Protein AF-A0A957KM80-F1 (afdb_monomer_lite)

Secondary structure (DSSP, 8-state):
-HHHHHHHHHHTTT--GGGGGGGHHHHHHHHIIIIISSHHHHHHHHHHHHTT-HHHHHHHHHS-SSSPPPP-

Sequence (72 aa):
IVLWVGIALIALPVLRGWQYVTLISPLFVIFLLTRVSGIPILEARADEKWGDRPDYQQYKATTPVLIPKPPR

Radius of gyration: 17.31 Å; chains: 1; bounding box: 34×30×47 Å

pLDDT: mean 90.53, std 4.6, range [63.5, 96.38]

Foldseek 3Di:
DVVLVVVCVVCVVVDDDPSVVVNVVSVVVVCCCPPNPNQVVVVVVCCVVCVVPPVSVVCVVPADRPDHDPDD

Structure (mmCIF, N/CA/C/O backbone):
data_AF-A0A957KM80-F1
#
_entry.id   AF-A0A957KM80-F1
#
loop_
_atom_site.group_PDB
_atom_site.id
_atom_site.type_symbol
_atom_site.label_atom_id
_atom_site.label_alt_id
_atom_site.label_comp_id
_atom_site.label_asym_id
_atom_site.label_entity_id
_atom_site.label_seq_id
_atom_site.pdbx_PDB_ins_code
_atom_site.Cartn_x
_atom_site.Cartn_y
_atom_site.Cartn_z
_atom_site.occupancy
_atom_site.B_iso_or_equiv
_atom_site.auth_seq_id
_atom_site.auth_comp_id
_atom_site.auth_asym_id
_atom_site.auth_atom_id
_atom_site.pdbx_PDB_model_num
ATOM 1 N N . ILE A 1 1 ? 3.864 -0.454 -0.902 1.00 88.19 1 ILE A N 1
ATOM 2 C CA . ILE A 1 1 ? 3.277 0.224 -2.088 1.00 88.19 1 ILE A CA 1
ATOM 3 C C . ILE A 1 1 ? 4.234 1.285 -2.624 1.00 88.19 1 ILE A C 1
ATOM 5 O O . ILE A 1 1 ? 4.737 1.080 -3.716 1.00 88.19 1 ILE A O 1
ATOM 9 N N . VAL A 1 2 ? 4.580 2.324 -1.849 1.00 91.94 2 VAL A N 1
ATOM 10 C CA . VAL A 1 2 ? 5.530 3.386 -2.266 1.00 91.94 2 VAL A CA 1
ATOM 11 C C . VAL A 1 2 ? 6.855 2.830 -2.801 1.00 91.94 2 VAL A C 1
ATOM 13 O O . VAL A 1 2 ? 7.277 3.210 -3.885 1.00 91.94 2 VAL A O 1
ATOM 16 N N . LEU A 1 3 ? 7.461 1.867 -2.098 1.00 92.44 3 LEU A N 1
ATOM 17 C CA . LEU A 1 3 ? 8.694 1.206 -2.544 1.00 92.44 3 LEU A CA 1
ATOM 18 C C . LEU A 1 3 ? 8.565 0.590 -3.949 1.00 92.44 3 LEU A C 1
ATOM 20 O O . LEU A 1 3 ? 9.398 0.839 -4.811 1.00 92.44 3 LEU A O 1
ATOM 24 N N . TRP A 1 4 ? 7.505 -0.185 -4.193 1.00 90.88 4 TRP A N 1
ATOM 25 C CA . TRP A 1 4 ? 7.271 -0.854 -5.478 1.00 90.88 4 TRP A CA 1
ATOM 26 C C . TRP A 1 4 ? 6.967 0.129 -6.608 1.00 90.88 4 TRP A C 1
ATOM 28 O O . TRP A 1 4 ? 7.395 -0.097 -7.736 1.00 90.88 4 TRP A O 1
ATOM 38 N N . VAL A 1 5 ? 6.292 1.239 -6.299 1.00 91.69 5 VAL A N 1
ATOM 39 C CA . VAL A 1 5 ? 6.119 2.353 -7.241 1.00 91.69 5 VAL A CA 1
ATOM 40 C C . VAL A 1 5 ? 7.474 2.980 -7.578 1.00 91.69 5 VAL A C 1
ATOM 42 O O . VAL A 1 5 ? 7.767 3.182 -8.750 1.00 91.69 5 VAL A O 1
ATOM 45 N N . GLY A 1 6 ? 8.334 3.218 -6.584 1.00 92.19 6 GLY A N 1
ATOM 46 C CA . GLY A 1 6 ? 9.688 3.733 -6.803 1.00 92.19 6 GLY A CA 1
ATOM 47 C C . GLY A 1 6 ? 10.541 2.814 -7.683 1.00 92.19 6 GLY A C 1
ATOM 48 O O . GLY A 1 6 ? 11.160 3.279 -8.635 1.00 92.19 6 GLY A O 1
ATOM 49 N N . ILE A 1 7 ? 10.511 1.503 -7.426 1.00 92.00 7 ILE A N 1
ATOM 50 C CA . ILE A 1 7 ? 11.207 0.503 -8.253 1.00 92.00 7 ILE A CA 1
ATOM 51 C C . ILE A 1 7 ? 10.679 0.529 -9.693 1.00 92.00 7 ILE A C 1
ATOM 53 O O . ILE A 1 7 ? 11.472 0.552 -10.633 1.00 92.00 7 ILE A O 1
ATOM 57 N N . ALA A 1 8 ? 9.355 0.571 -9.877 1.00 91.69 8 ALA A N 1
ATOM 58 C CA . ALA A 1 8 ? 8.747 0.651 -11.202 1.00 91.69 8 ALA A CA 1
ATOM 59 C C . ALA A 1 8 ? 9.177 1.921 -11.953 1.00 91.69 8 ALA A C 1
ATOM 61 O O . ALA A 1 8 ? 9.516 1.837 -13.129 1.00 91.69 8 ALA A O 1
ATOM 62 N N . LEU A 1 9 ? 9.222 3.073 -11.272 1.00 93.19 9 LEU A N 1
ATOM 63 C CA . LEU A 1 9 ? 9.654 4.349 -11.849 1.00 93.19 9 LEU A CA 1
ATOM 64 C C . LEU A 1 9 ? 11.130 4.340 -12.269 1.00 93.19 9 LEU A C 1
ATOM 66 O O . LEU A 1 9 ? 11.446 4.816 -13.356 1.00 93.19 9 LEU A O 1
ATOM 70 N N . ILE A 1 10 ? 12.022 3.778 -11.447 1.00 93.19 10 ILE A N 1
ATOM 71 C CA . ILE A 1 10 ? 13.458 3.670 -11.766 1.00 93.19 10 ILE A CA 1
ATOM 72 C C . ILE A 1 10 ? 13.688 2.709 -12.939 1.00 93.19 10 ILE A C 1
ATOM 74 O O . ILE A 1 10 ? 14.544 2.958 -13.785 1.00 93.19 10 ILE A O 1
ATOM 78 N N . ALA A 1 11 ? 12.922 1.617 -13.007 1.00 89.56 11 ALA A N 1
ATOM 79 C CA . ALA A 1 11 ? 13.035 0.639 -14.083 1.00 89.56 11 ALA A CA 1
ATOM 80 C C . ALA A 1 11 ? 12.475 1.163 -15.417 1.00 89.56 11 ALA A C 1
ATOM 82 O O . ALA A 1 11 ? 13.017 0.838 -16.471 1.00 89.56 11 ALA A O 1
ATOM 83 N N . LEU A 1 12 ? 11.428 1.994 -15.385 1.00 89.19 12 LEU A N 1
ATOM 84 C CA . LEU A 1 12 ? 10.681 2.473 -16.554 1.00 89.19 12 LEU A CA 1
ATOM 85 C C . LEU A 1 12 ? 11.541 2.959 -17.743 1.00 89.19 12 LEU A C 1
ATOM 87 O O . LEU A 1 12 ? 11.283 2.493 -18.852 1.00 89.19 12 LEU A O 1
ATOM 91 N N . PRO A 1 13 ? 12.564 3.825 -17.571 1.00 90.31 13 PRO A N 1
ATOM 92 C CA . PRO A 1 13 ? 13.397 4.293 -18.686 1.00 90.31 13 PRO A CA 1
ATOM 93 C C . PRO A 1 13 ? 14.333 3.220 -19.271 1.00 90.31 13 PRO A C 1
ATOM 95 O O . PRO A 1 13 ? 14.842 3.390 -20.379 1.00 90.31 13 PRO A O 1
ATOM 98 N N . VAL A 1 14 ? 14.582 2.129 -18.542 1.00 90.75 14 VAL A N 1
ATOM 99 C CA . VAL A 1 14 ? 15.465 1.027 -18.964 1.00 90.75 14 VAL A CA 1
ATOM 100 C C . VAL A 1 14 ? 14.692 -0.050 -19.734 1.00 90.75 14 VAL A C 1
ATOM 102 O O . VAL A 1 14 ? 15.279 -0.761 -20.550 1.00 90.75 14 VAL A O 1
ATOM 105 N N . LEU A 1 15 ? 13.377 -0.156 -19.519 1.00 89.00 15 LEU A N 1
ATOM 106 C CA . LEU A 1 15 ? 12.529 -1.162 -20.160 1.00 89.00 15 LEU A CA 1
ATOM 107 C C . LEU A 1 15 ? 12.347 -0.868 -21.656 1.00 89.00 15 LEU A C 1
ATOM 109 O O . LEU A 1 15 ? 11.977 0.238 -22.049 1.00 89.00 15 LEU A O 1
ATOM 113 N N . ARG A 1 16 ? 12.555 -1.885 -22.499 1.00 90.50 16 ARG A N 1
ATOM 114 C CA . ARG A 1 16 ? 12.295 -1.833 -23.946 1.00 90.50 16 ARG A CA 1
ATOM 115 C C . ARG A 1 16 ? 11.498 -3.047 -24.421 1.00 90.50 16 ARG A C 1
ATOM 117 O O . ARG A 1 16 ? 11.725 -4.174 -23.980 1.00 90.50 16 ARG A O 1
ATOM 124 N N . GLY A 1 17 ? 10.585 -2.822 -25.368 1.00 90.56 17 GLY A N 1
ATOM 125 C CA . GLY A 1 17 ? 9.800 -3.883 -26.008 1.00 90.56 17 GLY A CA 1
ATOM 126 C C . GLY A 1 17 ? 9.030 -4.740 -24.998 1.00 90.56 17 GLY A C 1
ATOM 127 O O . GLY A 1 17 ? 8.264 -4.231 -24.190 1.00 90.56 17 GLY A O 1
ATOM 128 N N . TRP A 1 18 ? 9.258 -6.052 -25.005 1.00 90.81 18 TRP A N 1
ATOM 129 C CA . TRP A 1 18 ? 8.561 -7.005 -24.128 1.00 90.81 18 TRP A CA 1
ATOM 130 C C . TRP A 1 18 ? 8.874 -6.861 -22.635 1.00 90.81 18 TRP A C 1
ATOM 132 O O . TRP A 1 18 ? 8.159 -7.410 -21.798 1.00 90.81 18 TRP A O 1
ATOM 142 N N . GLN A 1 19 ? 9.904 -6.100 -22.268 1.00 88.44 19 GLN A N 1
ATOM 143 C CA . GLN A 1 19 ? 10.269 -5.916 -20.86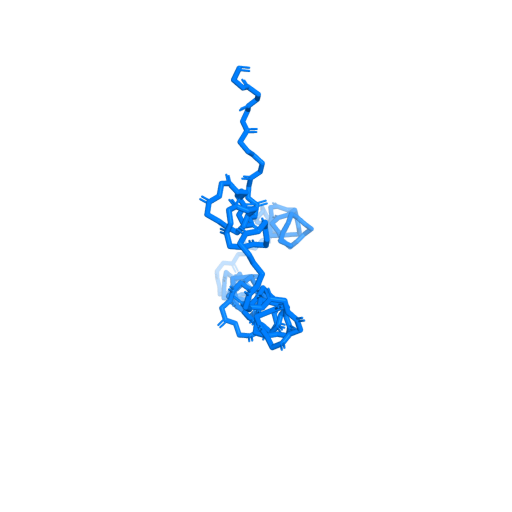6 1.00 88.44 19 GLN A CA 1
ATOM 144 C C . GLN A 1 19 ? 9.191 -5.167 -20.067 1.00 88.44 19 GLN A C 1
ATOM 146 O O . GLN A 1 19 ? 9.136 -5.328 -18.850 1.00 88.44 19 GLN A O 1
ATOM 151 N N . TYR A 1 20 ? 8.273 -4.434 -20.711 1.00 88.19 20 TYR A N 1
ATOM 152 C CA . TYR A 1 20 ? 7.138 -3.804 -20.022 1.00 88.19 20 TYR A CA 1
ATOM 153 C C . TYR A 1 20 ? 6.233 -4.801 -19.281 1.00 88.19 20 TYR A C 1
ATOM 155 O O . TYR A 1 20 ? 5.589 -4.419 -18.308 1.00 88.19 20 TYR A O 1
ATOM 163 N N . VAL A 1 21 ? 6.242 -6.087 -19.653 1.00 91.69 21 VAL A N 1
ATOM 164 C CA . VAL A 1 21 ? 5.532 -7.156 -18.923 1.00 91.69 21 VAL A CA 1
ATOM 165 C C . VAL A 1 21 ? 6.007 -7.263 -17.468 1.00 91.69 21 VAL A C 1
ATOM 167 O O . VAL A 1 21 ? 5.230 -7.612 -16.583 1.00 91.69 21 VAL A O 1
ATOM 170 N N . THR A 1 22 ? 7.253 -6.884 -17.171 1.00 88.56 22 THR A N 1
ATOM 171 C CA . THR A 1 22 ? 7.777 -6.878 -15.795 1.00 88.56 22 THR A CA 1
ATOM 172 C C . THR A 1 22 ? 7.037 -5.904 -14.872 1.00 88.56 22 THR A C 1
ATOM 174 O O . THR A 1 22 ? 6.984 -6.148 -13.667 1.00 88.56 22 THR A O 1
ATOM 177 N N . LEU A 1 23 ? 6.379 -4.866 -15.412 1.00 89.75 23 LEU A N 1
ATOM 178 C CA . LEU A 1 23 ? 5.542 -3.934 -14.643 1.00 89.75 23 LEU A CA 1
ATOM 179 C C . LEU A 1 23 ? 4.267 -4.590 -14.084 1.00 89.75 23 LEU A C 1
ATOM 181 O O . LEU A 1 23 ? 3.645 -4.039 -13.176 1.00 89.75 23 LEU A O 1
ATOM 185 N N . ILE A 1 24 ? 3.903 -5.789 -14.549 1.00 92.94 24 ILE A N 1
ATOM 186 C CA . ILE A 1 24 ? 2.820 -6.577 -13.946 1.00 92.94 24 ILE A CA 1
ATOM 187 C C . ILE A 1 24 ? 3.178 -6.967 -12.509 1.00 92.94 24 ILE A C 1
ATOM 189 O O . ILE A 1 24 ? 2.306 -6.975 -11.647 1.00 92.94 24 ILE A O 1
ATOM 193 N N . SER A 1 25 ? 4.456 -7.227 -12.222 1.00 91.12 25 SER A N 1
ATOM 194 C CA . SER A 1 25 ? 4.917 -7.615 -10.884 1.00 91.12 25 SER A CA 1
ATOM 195 C C . SER A 1 25 ? 4.589 -6.569 -9.803 1.00 91.12 25 SER A C 1
ATOM 197 O O . SER A 1 25 ? 3.869 -6.909 -8.860 1.00 91.12 25 SER A O 1
ATOM 199 N N . PRO A 1 26 ? 5.007 -5.289 -9.912 1.00 91.38 26 PRO A N 1
ATOM 200 C CA . PRO A 1 26 ? 4.659 -4.285 -8.909 1.00 91.38 26 PRO A CA 1
ATOM 201 C C . PRO A 1 26 ? 3.145 -4.066 -8.792 1.00 91.38 26 PRO A C 1
ATOM 203 O O . PRO A 1 26 ? 2.652 -3.900 -7.677 1.00 91.38 26 PRO A O 1
ATOM 206 N N . LEU A 1 27 ? 2.387 -4.126 -9.896 1.00 92.56 27 LEU A N 1
ATOM 207 C CA . LEU A 1 27 ? 0.921 -4.045 -9.853 1.00 92.56 27 LEU A CA 1
ATOM 208 C C . LEU A 1 27 ? 0.306 -5.216 -9.078 1.00 92.56 27 LEU A C 1
ATOM 210 O O . LEU A 1 27 ? -0.552 -5.012 -8.220 1.00 92.56 27 LEU A O 1
ATOM 214 N N . PHE A 1 28 ? 0.781 -6.432 -9.335 1.00 93.00 28 PHE A N 1
ATOM 215 C CA . PHE A 1 28 ? 0.328 -7.642 -8.664 1.00 93.00 28 PHE A CA 1
ATOM 216 C C . PHE A 1 28 ? 0.637 -7.612 -7.165 1.00 93.00 28 PHE A C 1
ATOM 218 O O . PHE A 1 28 ? -0.234 -7.904 -6.348 1.00 93.00 28 PHE A O 1
ATOM 225 N N . VAL A 1 29 ? 1.836 -7.174 -6.774 1.00 92.62 29 VAL A N 1
ATOM 226 C CA . VAL A 1 29 ? 2.192 -7.032 -5.355 1.00 92.62 29 VAL A CA 1
ATOM 227 C C . VAL A 1 29 ? 1.318 -5.981 -4.665 1.00 92.62 29 VAL A C 1
ATOM 229 O O . VAL A 1 29 ? 0.847 -6.210 -3.550 1.00 92.62 29 VAL A O 1
ATOM 232 N N . ILE A 1 30 ? 1.049 -4.841 -5.314 1.00 92.06 30 ILE A N 1
ATOM 233 C CA . ILE A 1 30 ? 0.133 -3.823 -4.776 1.00 92.06 30 ILE A CA 1
ATOM 234 C C . ILE A 1 30 ? -1.274 -4.406 -4.601 1.00 92.06 30 ILE A C 1
ATOM 236 O O . ILE A 1 30 ? -1.892 -4.196 -3.555 1.00 92.06 30 ILE A O 1
ATOM 240 N N . PHE A 1 31 ? -1.766 -5.171 -5.577 1.00 92.69 31 PHE A N 1
ATOM 241 C CA . PHE A 1 31 ? -3.061 -5.841 -5.489 1.00 92.69 31 PHE A CA 1
ATOM 242 C C . PHE A 1 31 ? -3.121 -6.824 -4.313 1.00 92.69 31 PHE A C 1
ATOM 244 O O . PHE A 1 31 ? -4.034 -6.738 -3.493 1.00 92.69 31 PHE A O 1
ATOM 251 N N . LEU A 1 32 ? -2.121 -7.698 -4.165 1.00 91.69 32 LEU A N 1
ATOM 252 C CA . LEU A 1 32 ? -2.062 -8.652 -3.057 1.00 91.69 32 LEU A CA 1
ATOM 253 C C . LEU A 1 32 ? -2.092 -7.947 -1.697 1.00 91.69 32 LEU A C 1
ATOM 255 O O . LEU A 1 32 ? -2.876 -8.316 -0.826 1.00 91.69 32 LEU A O 1
ATOM 259 N N . LEU A 1 33 ? -1.292 -6.893 -1.525 1.00 89.44 33 LEU A N 1
ATOM 260 C CA . LEU A 1 33 ? -1.222 -6.161 -0.259 1.00 89.44 33 LEU A CA 1
ATOM 261 C C . LEU A 1 33 ? -2.512 -5.394 0.056 1.00 89.44 33 LEU A C 1
ATOM 263 O O . LEU A 1 33 ? -2.890 -5.279 1.220 1.00 89.44 33 LEU A O 1
ATOM 267 N N . THR A 1 34 ? -3.193 -4.860 -0.958 1.00 90.19 34 THR A N 1
ATOM 268 C CA . THR A 1 34 ? -4.393 -4.036 -0.746 1.00 90.19 34 THR A CA 1
ATOM 269 C C . THR A 1 34 ? -5.679 -4.844 -0.651 1.00 90.19 34 THR A C 1
ATOM 271 O O . THR A 1 34 ? -6.601 -4.412 0.034 1.00 90.19 34 THR A O 1
ATOM 274 N N . ARG A 1 35 ? -5.764 -5.997 -1.323 1.00 86.19 35 ARG A N 1
ATOM 275 C CA . ARG A 1 35 ? -7.020 -6.747 -1.482 1.00 86.19 35 ARG A CA 1
ATOM 276 C C . ARG A 1 35 ? -6.985 -8.190 -0.995 1.00 86.19 35 ARG A C 1
ATOM 278 O O . ARG A 1 35 ? -8.055 -8.772 -0.880 1.00 86.19 35 ARG A O 1
ATOM 285 N N . VAL A 1 36 ? -5.813 -8.761 -0.707 1.00 88.75 36 VAL A N 1
ATOM 286 C CA . VAL A 1 36 ? -5.704 -10.177 -0.318 1.00 88.75 36 VAL A CA 1
ATOM 287 C C . VAL A 1 36 ? -5.094 -10.341 1.070 1.00 88.75 36 VAL A C 1
ATOM 289 O O . VAL A 1 36 ? -5.772 -10.814 1.972 1.00 88.75 36 VAL A O 1
ATOM 292 N N . SER A 1 37 ? -3.829 -9.961 1.264 1.00 84.06 37 SER A N 1
ATOM 293 C CA . SER A 1 37 ? -3.063 -10.349 2.455 1.00 84.06 37 SER A CA 1
ATOM 294 C C . SER A 1 37 ? -2.746 -9.224 3.435 1.00 84.06 37 SER A C 1
ATOM 296 O O . SER A 1 37 ? -2.553 -9.493 4.615 1.00 84.06 37 SER A O 1
ATOM 298 N N . GLY A 1 38 ? -2.654 -7.976 2.974 1.00 85.00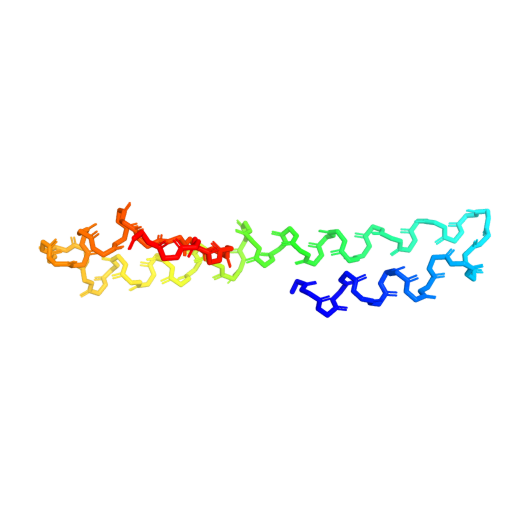 38 GLY A N 1
ATOM 299 C CA . GLY A 1 38 ? -2.269 -6.861 3.838 1.00 85.00 38 GLY A CA 1
ATOM 300 C C . GLY A 1 38 ? -3.455 -6.335 4.638 1.00 85.00 38 GLY A C 1
ATOM 301 O O . GLY A 1 38 ? -3.760 -6.821 5.724 1.00 85.00 38 GLY A O 1
ATOM 302 N N . ILE A 1 39 ? -4.126 -5.327 4.084 1.00 90.56 39 ILE A N 1
ATOM 303 C CA . ILE A 1 39 ? -5.203 -4.597 4.769 1.00 90.56 39 ILE A CA 1
ATOM 304 C C . ILE A 1 39 ? -6.365 -5.512 5.203 1.00 90.56 39 ILE A C 1
ATOM 306 O O . ILE A 1 39 ? -6.719 -5.463 6.380 1.00 90.56 39 ILE A O 1
ATOM 310 N N . PRO A 1 40 ? -6.935 -6.381 4.340 1.00 91.31 40 PRO A N 1
ATOM 311 C CA . PRO A 1 40 ? -8.145 -7.124 4.703 1.00 91.31 40 PRO A CA 1
ATOM 312 C C . PRO A 1 40 ? -7.933 -8.102 5.861 1.00 91.31 40 PRO A C 1
ATOM 314 O O . PRO A 1 40 ? -8.812 -8.265 6.700 1.00 91.31 40 PRO A O 1
ATOM 317 N N . ILE A 1 41 ? -6.754 -8.729 5.943 1.00 91.81 41 ILE A N 1
ATOM 318 C CA . ILE A 1 41 ? -6.423 -9.647 7.043 1.00 91.81 41 ILE A CA 1
ATOM 319 C C . ILE A 1 41 ? -6.286 -8.882 8.361 1.00 91.81 41 ILE A C 1
ATOM 321 O O . ILE A 1 41 ? -6.703 -9.377 9.408 1.00 91.81 41 ILE A O 1
ATOM 325 N N . LEU A 1 42 ? -5.699 -7.682 8.326 1.00 91.25 42 LEU A N 1
ATOM 326 C CA . LEU A 1 42 ? -5.567 -6.850 9.516 1.00 91.25 42 LEU A CA 1
ATOM 327 C C . LEU A 1 42 ? -6.932 -6.356 10.006 1.00 91.25 42 LEU A C 1
ATOM 329 O O . LEU A 1 42 ? -7.195 -6.419 11.205 1.00 91.25 42 LEU A O 1
ATOM 333 N N . GLU A 1 43 ? -7.796 -5.911 9.091 1.00 91.75 43 GLU A N 1
ATOM 334 C CA . GLU A 1 43 ? -9.162 -5.497 9.423 1.00 91.75 43 GLU A CA 1
ATOM 335 C C . GLU A 1 43 ? -9.982 -6.658 9.982 1.00 91.75 43 GLU A C 1
ATOM 337 O O . GLU A 1 43 ? -10.569 -6.502 11.043 1.00 91.75 43 GLU A O 1
ATOM 342 N N . ALA A 1 44 ? -9.937 -7.841 9.362 1.00 93.06 44 ALA A N 1
ATOM 343 C CA . ALA A 1 44 ? -10.663 -9.014 9.851 1.00 93.06 44 ALA A CA 1
ATOM 344 C C . ALA A 1 44 ? -10.259 -9.401 11.286 1.00 93.06 44 ALA A C 1
ATOM 346 O O . ALA A 1 44 ? -11.114 -9.663 12.127 1.00 93.06 44 ALA A O 1
ATOM 347 N N . ARG A 1 45 ? -8.955 -9.380 11.598 1.00 93.38 45 ARG A N 1
ATOM 348 C CA . ARG A 1 45 ? -8.461 -9.636 12.964 1.00 93.38 45 ARG A CA 1
ATOM 349 C C . ARG A 1 45 ? -8.881 -8.551 13.953 1.00 93.38 45 ARG A C 1
ATOM 351 O O . ARG A 1 45 ? -9.088 -8.833 15.131 1.00 93.38 45 ARG A O 1
ATOM 358 N N . ALA A 1 46 ? -8.941 -7.302 13.503 1.00 93.25 46 ALA A N 1
ATOM 359 C CA . ALA A 1 46 ? -9.363 -6.192 14.342 1.00 93.25 46 ALA A CA 1
ATOM 360 C C . ALA A 1 46 ? -10.878 -6.231 14.605 1.00 93.25 46 ALA A C 1
ATOM 362 O O . ALA A 1 46 ? -11.293 -6.007 15.740 1.00 93.25 46 ALA A O 1
ATOM 363 N N . ASP A 1 47 ? -11.676 -6.609 13.607 1.00 94.81 47 ASP A N 1
ATOM 364 C CA . ASP A 1 47 ? -13.114 -6.844 13.738 1.00 94.81 47 ASP A CA 1
ATOM 365 C C . ASP A 1 47 ? -13.405 -7.993 14.710 1.00 94.81 47 ASP A C 1
ATOM 367 O O . ASP A 1 47 ? -14.267 -7.859 15.571 1.00 94.81 47 ASP A O 1
ATOM 371 N N . GLU A 1 48 ? -1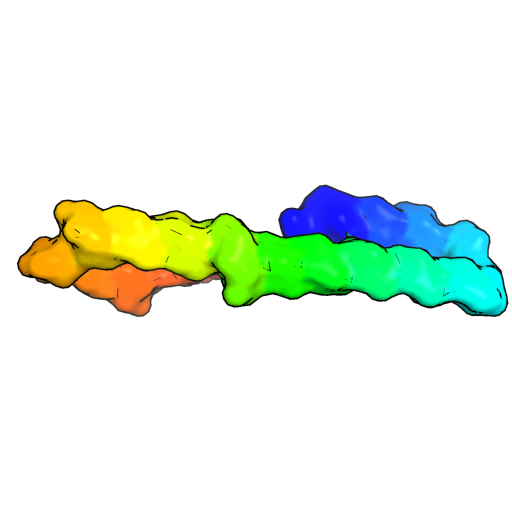2.642 -9.086 14.653 1.00 95.94 48 GLU A N 1
ATOM 372 C CA . GLU A 1 48 ? -12.780 -10.201 15.600 1.00 95.94 48 GLU A CA 1
ATOM 373 C C . GLU A 1 48 ? -12.490 -9.776 17.051 1.00 95.94 48 GLU A C 1
ATOM 375 O O . GLU A 1 48 ? -13.148 -10.222 17.987 1.00 95.94 48 GLU A O 1
ATOM 380 N N . LYS A 1 49 ? -11.507 -8.892 17.257 1.00 95.50 49 LYS A N 1
ATOM 381 C CA . LYS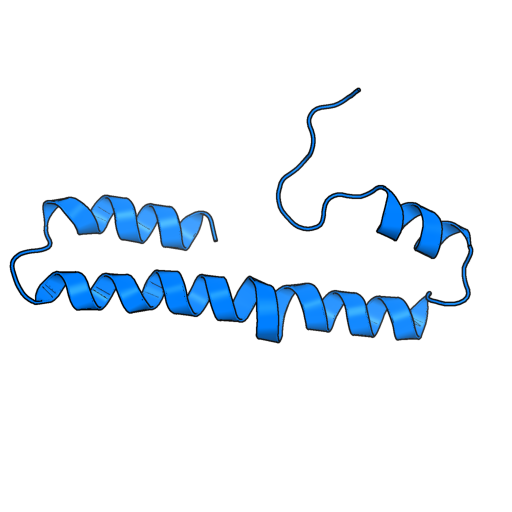 A 1 49 ? -11.059 -8.495 18.599 1.00 95.50 49 LYS A CA 1
ATOM 382 C C . LYS A 1 49 ? -11.833 -7.315 19.195 1.00 95.50 49 LYS A C 1
ATOM 384 O O . LYS A 1 49 ? -11.942 -7.209 20.419 1.00 95.50 49 LYS A O 1
ATOM 389 N N . TRP A 1 50 ? -12.305 -6.396 18.356 1.00 96.06 50 TRP A N 1
ATOM 390 C CA . TRP A 1 50 ? -12.875 -5.114 18.778 1.00 96.06 50 TRP A CA 1
ATOM 391 C C . TRP A 1 50 ? -14.186 -4.749 18.073 1.00 96.06 50 TRP A C 1
ATOM 393 O O . TRP A 1 50 ? -14.711 -3.671 18.337 1.00 96.06 50 TRP A O 1
ATOM 403 N N . GLY A 1 51 ? -14.741 -5.619 17.225 1.00 92.44 51 GLY A N 1
ATOM 404 C CA . GLY A 1 51 ? -15.939 -5.342 16.426 1.00 92.44 51 GLY A CA 1
ATOM 405 C C . GLY A 1 51 ? -17.161 -4.922 17.243 1.00 92.44 51 GLY A C 1
ATOM 406 O O . GLY A 1 51 ? -17.913 -4.057 16.803 1.00 92.44 51 GLY A O 1
ATOM 407 N N . ASP A 1 52 ? -17.315 -5.434 18.464 1.00 95.25 52 ASP A N 1
ATOM 408 C CA . ASP A 1 52 ? -18.436 -5.069 19.343 1.00 95.25 52 ASP A CA 1
ATOM 409 C C . ASP A 1 52 ? -18.253 -3.714 20.045 1.00 95.25 52 ASP A C 1
ATOM 411 O O . ASP A 1 52 ? -19.147 -3.248 20.755 1.00 95.25 52 ASP A O 1
ATOM 415 N N . ARG A 1 53 ? -17.090 -3.064 19.893 1.00 96.38 53 ARG A N 1
ATOM 416 C CA . ARG A 1 53 ? -16.790 -1.823 20.604 1.00 96.38 53 ARG A CA 1
ATOM 417 C C . ARG A 1 53 ? -17.177 -0.584 19.780 1.00 96.38 53 ARG A C 1
ATOM 419 O O . ARG A 1 53 ? -16.684 -0.416 18.660 1.00 96.38 53 ARG A O 1
ATOM 426 N N . PRO A 1 54 ? -18.007 0.328 20.324 1.00 94.38 54 PRO A N 1
ATOM 427 C CA . PRO A 1 54 ? -18.452 1.522 19.598 1.00 94.38 54 PRO A CA 1
ATOM 428 C C . PRO A 1 54 ? -17.313 2.467 19.189 1.00 94.38 54 PRO A C 1
ATOM 430 O O . PRO A 1 54 ? -17.358 3.070 18.118 1.00 94.38 54 PRO A O 1
ATOM 433 N N . ASP A 1 55 ? -16.277 2.580 20.023 1.00 94.81 55 ASP A N 1
ATOM 434 C CA . ASP A 1 55 ? -15.079 3.388 19.770 1.00 94.81 55 ASP A CA 1
ATOM 435 C C . ASP A 1 55 ? -14.276 2.860 18.571 1.00 94.81 55 ASP A C 1
ATOM 437 O O . ASP A 1 55 ? -13.862 3.637 17.708 1.00 94.81 55 ASP A O 1
ATOM 441 N N . TYR A 1 56 ? -14.118 1.538 18.464 1.00 94.69 56 TYR A N 1
ATOM 442 C CA . TYR A 1 56 ? -13.463 0.898 17.326 1.00 94.69 56 TYR A CA 1
ATOM 443 C C . TYR A 1 56 ? -14.242 1.108 16.022 1.00 94.69 56 TYR A C 1
ATOM 445 O O . TYR A 1 56 ? -13.652 1.475 15.004 1.00 94.69 56 TYR A O 1
ATOM 453 N N . GLN A 1 57 ? -15.568 0.955 16.053 1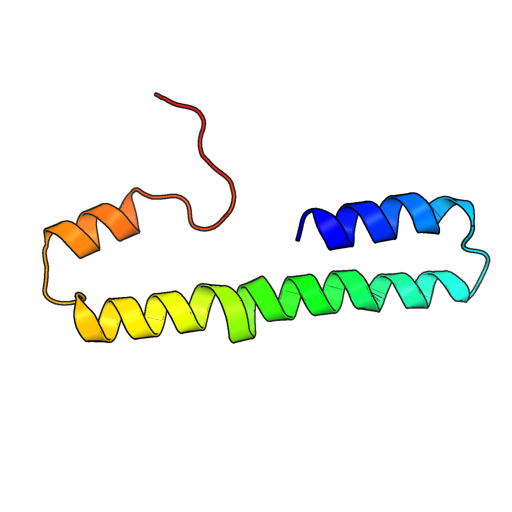.00 93.75 57 GLN A N 1
ATOM 454 C CA . GLN A 1 57 ? -16.414 1.195 14.880 1.00 93.75 57 GLN A CA 1
ATOM 455 C C . GLN A 1 57 ? -16.323 2.651 14.400 1.00 93.75 57 GLN A C 1
ATOM 457 O O . GLN A 1 57 ? -16.189 2.914 13.201 1.00 93.75 57 GLN A O 1
ATOM 462 N N . GLN A 1 58 ? -16.310 3.613 15.329 1.00 94.50 58 GLN A N 1
ATOM 463 C CA . GLN A 1 58 ? -16.133 5.027 14.999 1.00 94.50 58 GLN A CA 1
ATOM 464 C C . GLN A 1 58 ? -14.738 5.318 14.424 1.00 94.50 58 GLN A C 1
ATOM 466 O O . GLN A 1 58 ? -14.615 6.053 13.437 1.00 94.50 58 GLN A O 1
ATOM 471 N N . TYR A 1 59 ? -13.689 4.717 14.993 1.00 92.88 59 TYR A N 1
ATOM 472 C CA . TYR A 1 59 ? -12.326 4.799 14.466 1.00 92.88 59 TYR A CA 1
ATOM 473 C C . TYR A 1 59 ? -12.243 4.256 13.033 1.00 92.88 5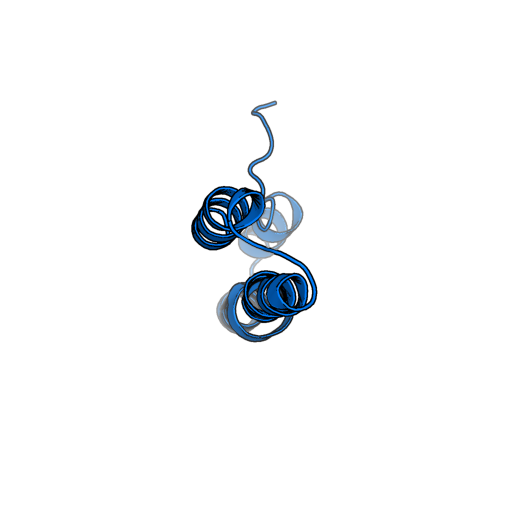9 TYR A C 1
ATOM 475 O O . TYR A 1 59 ? -11.708 4.936 12.152 1.00 92.88 59 TYR A O 1
ATOM 483 N N . LYS A 1 60 ? -12.821 3.076 12.779 1.00 91.94 60 LYS A N 1
ATOM 484 C CA . LYS A 1 60 ? -12.829 2.423 11.464 1.00 91.94 60 LYS A CA 1
ATOM 485 C C . LYS A 1 60 ? -13.566 3.257 10.411 1.00 91.94 60 LYS A C 1
ATOM 487 O O . LYS A 1 60 ? -13.101 3.369 9.282 1.00 91.94 60 LYS A O 1
ATOM 492 N N . ALA A 1 61 ? -14.676 3.899 10.781 1.00 90.62 61 ALA A N 1
ATOM 493 C CA . ALA A 1 61 ? -15.459 4.736 9.867 1.00 90.62 61 ALA A CA 1
ATOM 494 C C . ALA A 1 61 ? -14.766 6.060 9.485 1.00 90.62 61 ALA A C 1
ATOM 496 O O . ALA A 1 61 ? -15.007 6.615 8.411 1.00 90.62 61 ALA A O 1
ATOM 497 N N . THR A 1 62 ? -13.926 6.602 10.367 1.00 90.81 62 THR A N 1
ATOM 498 C CA . THR A 1 62 ? -13.327 7.937 10.195 1.00 90.81 62 THR A CA 1
ATOM 499 C C . THR A 1 62 ? -11.898 7.889 9.655 1.00 90.81 62 THR A C 1
ATOM 501 O O . THR A 1 62 ? -11.491 8.790 8.905 1.00 90.81 62 THR A O 1
ATOM 504 N N . THR A 1 63 ? -11.161 6.825 9.972 1.00 90.50 63 THR A N 1
ATOM 505 C CA . THR A 1 63 ? -9.743 6.676 9.640 1.00 90.50 63 THR A CA 1
ATOM 506 C C . THR A 1 63 ? -9.546 6.205 8.195 1.00 90.50 63 THR A C 1
ATOM 508 O O . THR A 1 63 ? -10.146 5.220 7.772 1.00 90.50 63 THR A O 1
ATOM 511 N N . PRO A 1 64 ? -8.712 6.886 7.389 1.00 90.00 64 PRO A N 1
ATOM 512 C CA . PRO A 1 64 ? -8.389 6.431 6.041 1.00 90.00 64 PRO A CA 1
ATOM 513 C C . PRO A 1 64 ? -7.549 5.152 6.082 1.00 90.00 64 PRO A C 1
ATOM 515 O O . PRO A 1 64 ? -6.575 5.073 6.822 1.00 90.00 64 PRO A O 1
ATOM 518 N N . VAL A 1 65 ? -7.875 4.193 5.219 1.00 89.56 65 VAL A N 1
ATOM 519 C CA . VAL A 1 65 ? -7.254 2.858 5.211 1.00 89.56 65 VAL A CA 1
ATOM 520 C C . VAL A 1 65 ? -5.796 2.859 4.728 1.00 89.56 65 VAL A C 1
ATOM 522 O O . VAL A 1 65 ? -4.989 2.057 5.188 1.00 89.56 65 VAL A O 1
ATOM 525 N N . LEU A 1 66 ? -5.442 3.731 3.776 1.00 87.88 66 LEU A N 1
ATOM 526 C CA . LEU A 1 66 ? -4.114 3.700 3.149 1.00 87.88 66 LEU A CA 1
ATOM 527 C C . LEU A 1 66 ? -3.488 5.080 2.949 1.00 87.88 66 LEU A C 1
ATOM 529 O O . LEU A 1 66 ? -2.339 5.287 3.327 1.00 87.88 66 LEU A O 1
ATOM 533 N N . ILE A 1 67 ? -4.210 6.012 2.324 1.00 88.25 67 ILE A N 1
ATOM 534 C CA . ILE A 1 67 ? -3.693 7.358 2.053 1.00 88.25 67 ILE A CA 1
ATOM 535 C C . ILE A 1 67 ? -4.141 8.285 3.187 1.00 88.25 67 ILE A C 1
ATOM 537 O O . ILE A 1 67 ? -5.353 8.442 3.371 1.00 88.25 67 ILE A O 1
ATOM 541 N N . PRO A 1 68 ? -3.208 8.906 3.935 1.00 86.56 68 PRO A N 1
ATOM 542 C CA . PRO A 1 68 ? -3.554 9.863 4.976 1.00 86.56 68 PRO A CA 1
ATOM 543 C C . PRO A 1 68 ? -4.393 11.005 4.402 1.00 86.56 68 PRO A C 1
ATOM 545 O O . PRO A 1 68 ? -4.053 11.581 3.367 1.00 86.56 68 PRO A O 1
ATOM 548 N N . LYS A 1 69 ? -5.495 11.340 5.074 1.00 84.31 69 LYS A N 1
ATOM 549 C CA . LYS A 1 69 ? -6.260 12.548 4.751 1.00 84.31 69 LYS A CA 1
ATOM 550 C C . LYS A 1 69 ? -5.517 13.761 5.329 1.00 84.31 69 LYS A C 1
ATOM 552 O O . LYS A 1 69 ? -4.981 13.646 6.432 1.00 84.31 69 LYS A O 1
ATOM 557 N N . PRO A 1 70 ? -5.484 14.904 4.623 1.00 79.25 70 PRO A N 1
ATOM 558 C CA . PRO A 1 70 ? -4.981 16.143 5.204 1.00 79.25 70 PRO A CA 1
ATOM 559 C C . PRO A 1 70 ? -5.792 16.512 6.462 1.00 79.25 70 PRO A C 1
ATOM 561 O O . PRO A 1 70 ? -6.982 16.175 6.529 1.00 79.25 70 PRO A O 1
ATOM 564 N N . PRO A 1 71 ? -5.164 17.158 7.465 1.00 78.62 71 PRO A N 1
ATOM 565 C CA . PRO A 1 71 ? -5.858 17.587 8.674 1.00 78.62 71 PRO A CA 1
ATOM 566 C C . PRO A 1 71 ? -6.985 18.564 8.313 1.00 78.62 71 PRO A C 1
ATOM 568 O O . PRO A 1 71 ? -6.818 19.398 7.422 1.00 78.62 71 PRO A O 1
ATOM 571 N N . ARG A 1 72 ? -8.138 18.401 8.970 1.00 63.50 72 ARG A N 1
ATOM 572 C CA . ARG A 1 72 ? -9.255 19.353 8.905 1.00 63.50 72 ARG A CA 1
ATOM 573 C C . ARG A 1 72 ? -9.013 20.515 9.850 1.00 63.50 72 ARG A C 1
ATOM 575 O O . ARG A 1 72 ? -8.464 20.244 10.941 1.00 63.50 72 ARG A O 1
#